Protein AF-A0A832WWF1-F1 (afdb_monomer_lite)

Structure (mmCIF, N/CA/C/O backbone):
data_AF-A0A832WWF1-F1
#
_entry.id   AF-A0A832WWF1-F1
#
loop_
_atom_site.group_PDB
_atom_site.id
_atom_site.type_symbol
_atom_site.label_atom_id
_atom_site.label_alt_id
_atom_site.label_comp_id
_atom_site.label_asym_id
_atom_site.label_entity_id
_atom_site.label_seq_id
_atom_site.pdbx_PDB_ins_code
_atom_site.Cartn_x
_atom_site.Cartn_y
_atom_site.Cartn_z
_atom_site.occupancy
_atom_site.B_iso_or_equiv
_atom_site.auth_seq_id
_atom_site.auth_comp_id
_atom_site.auth_asym_id
_atom_site.auth_atom_id
_atom_site.pdbx_PDB_model_num
ATOM 1 N N . MET A 1 1 ? 2.350 11.163 16.127 1.00 61.62 1 MET A N 1
ATOM 2 C CA . ME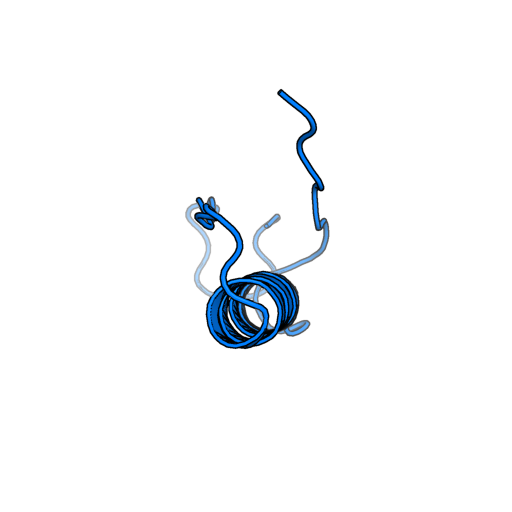T A 1 1 ? 1.922 10.534 14.858 1.00 61.62 1 MET A CA 1
ATOM 3 C C . MET A 1 1 ? 2.978 9.507 14.465 1.00 61.62 1 MET A C 1
ATOM 5 O O . MET A 1 1 ? 4.143 9.880 14.418 1.00 61.62 1 MET A O 1
ATOM 9 N N . LYS A 1 2 ? 2.628 8.224 14.303 1.00 83.06 2 LYS A N 1
ATOM 10 C CA . LYS A 1 2 ? 3.581 7.176 13.882 1.00 83.06 2 LYS A CA 1
ATOM 11 C C . LYS A 1 2 ? 3.452 6.968 12.373 1.00 83.06 2 LYS A C 1
ATOM 13 O O . LYS A 1 2 ? 2.340 6.769 11.900 1.00 83.06 2 LYS A O 1
ATOM 18 N N . GLY A 1 3 ? 4.566 7.029 11.647 1.00 89.25 3 GLY A N 1
ATOM 19 C CA . GLY A 1 3 ? 4.633 6.732 10.215 1.00 89.25 3 GLY A CA 1
ATOM 20 C C . GLY A 1 3 ? 5.370 5.419 9.969 1.00 89.25 3 GLY A C 1
ATOM 21 O O . GLY A 1 3 ? 6.345 5.124 10.657 1.00 89.25 3 GLY A O 1
ATOM 22 N N . ILE A 1 4 ? 4.899 4.643 8.996 1.00 93.06 4 ILE A N 1
ATOM 23 C CA . ILE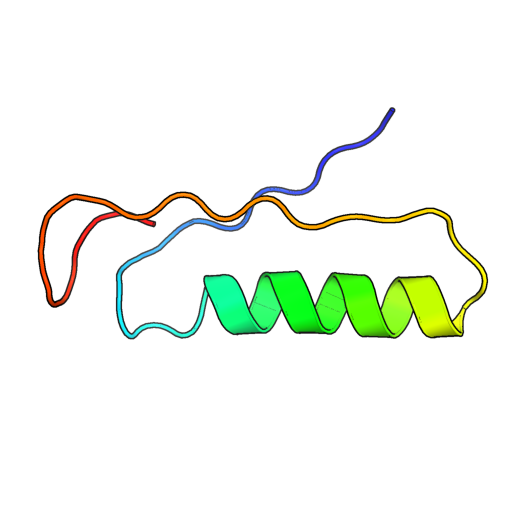 A 1 4 ? 5.556 3.430 8.499 1.00 93.06 4 ILE A CA 1
ATOM 24 C C . ILE A 1 4 ? 6.034 3.745 7.085 1.00 93.06 4 ILE A C 1
ATOM 26 O O . ILE A 1 4 ? 5.285 4.332 6.305 1.00 93.06 4 ILE A O 1
ATOM 30 N N . ARG A 1 5 ? 7.283 3.394 6.765 1.00 93.62 5 ARG A N 1
ATOM 31 C CA . ARG A 1 5 ? 7.846 3.588 5.427 1.00 93.62 5 ARG A CA 1
ATOM 32 C C . ARG A 1 5 ? 8.195 2.253 4.802 1.00 93.62 5 ARG A C 1
ATOM 34 O O . ARG A 1 5 ? 8.885 1.441 5.413 1.00 93.62 5 ARG A O 1
ATOM 41 N N . PHE A 1 6 ? 7.715 2.076 3.582 1.00 93.44 6 PHE A N 1
ATOM 42 C CA . PHE A 1 6 ? 8.084 0.985 2.703 1.00 93.44 6 PHE A CA 1
ATOM 43 C C . PHE A 1 6 ? 9.084 1.534 1.689 1.00 93.44 6 PHE A C 1
ATOM 45 O O . PHE A 1 6 ? 8.920 2.658 1.223 1.00 93.44 6 PHE A O 1
ATOM 52 N N . HIS A 1 7 ? 10.121 0.756 1.401 1.00 94.00 7 HIS A N 1
ATOM 53 C CA . HIS A 1 7 ? 11.170 1.110 0.455 1.00 94.00 7 HIS A CA 1
ATOM 54 C C . HIS A 1 7 ? 11.397 -0.056 -0.498 1.00 94.00 7 HIS A C 1
ATOM 56 O O . HIS A 1 7 ? 11.407 -1.210 -0.068 1.00 94.00 7 HIS A O 1
ATOM 62 N N . GLY A 1 8 ? 11.634 0.254 -1.765 1.00 92.94 8 GLY A N 1
ATOM 63 C CA . GLY A 1 8 ? 12.125 -0.694 -2.755 1.00 92.94 8 GLY A CA 1
ATOM 64 C C . GLY A 1 8 ? 12.123 -0.069 -4.140 1.00 92.94 8 GLY A C 1
ATOM 65 O O . GLY A 1 8 ? 12.507 1.089 -4.312 1.00 92.94 8 GLY A O 1
ATOM 66 N N . ARG A 1 9 ? 11.749 -0.848 -5.151 1.00 92.81 9 ARG A N 1
ATOM 67 C CA . ARG A 1 9 ? 11.796 -0.417 -6.550 1.00 92.81 9 ARG A CA 1
ATOM 68 C C . ARG A 1 9 ? 10.458 -0.590 -7.256 1.00 92.81 9 ARG A C 1
ATOM 70 O O . ARG A 1 9 ? 9.650 -1.465 -6.941 1.00 92.81 9 ARG A O 1
ATOM 77 N N . GLY A 1 10 ? 10.246 0.220 -8.289 1.00 90.69 10 GLY A N 1
ATOM 78 C CA . GLY A 1 10 ? 9.095 0.123 -9.178 1.00 90.69 10 GLY A CA 1
ATOM 79 C C . GLY A 1 10 ? 8.988 -1.271 -9.800 1.00 90.69 10 GLY A C 1
ATOM 80 O O . GLY A 1 10 ? 9.858 -1.680 -10.572 1.00 90.69 10 GLY A O 1
ATOM 81 N N . GLY A 1 11 ? 7.905 -1.977 -9.472 1.00 89.19 11 GLY A N 1
ATOM 82 C CA . GLY A 1 11 ? 7.642 -3.359 -9.889 1.00 89.19 11 GLY A CA 1
ATOM 83 C C . GLY A 1 11 ? 7.804 -4.412 -8.786 1.00 89.19 11 GLY A C 1
ATOM 84 O O . GLY A 1 11 ? 7.401 -5.547 -9.003 1.00 89.19 11 GLY A O 1
ATOM 85 N N . GLU A 1 12 ? 8.324 -4.055 -7.606 1.00 93.00 12 GLU A N 1
ATOM 86 C CA . GLU A 1 12 ? 8.499 -4.986 -6.471 1.00 93.00 12 GLU A CA 1
ATOM 87 C C . GLU A 1 12 ? 7.270 -5.072 -5.545 1.00 93.00 12 GLU A C 1
ATOM 89 O O . GLU A 1 12 ? 7.267 -5.821 -4.576 1.00 93.00 12 GLU A O 1
ATOM 94 N N . GLY A 1 13 ? 6.211 -4.305 -5.824 1.00 93.19 13 GLY A N 1
ATOM 95 C CA . GLY A 1 13 ? 4.969 -4.333 -5.039 1.00 93.19 13 GLY A CA 1
ATOM 96 C C . GLY A 1 13 ? 4.977 -3.480 -3.763 1.00 93.19 13 GLY A C 1
ATOM 97 O O . GLY A 1 13 ? 4.017 -3.532 -3.003 1.00 93.19 13 GLY A O 1
ATOM 98 N N . VAL A 1 14 ? 6.004 -2.651 -3.546 1.00 94.75 14 VAL A N 1
ATOM 99 C CA . VAL A 1 14 ? 6.163 -1.766 -2.368 1.00 94.75 14 VAL A CA 1
ATOM 100 C C . VAL A 1 14 ? 4.937 -0.876 -2.124 1.00 94.75 14 VAL A C 1
ATOM 102 O O . VAL A 1 14 ? 4.452 -0.789 -0.997 1.00 94.75 14 VAL A O 1
ATOM 105 N N . VAL A 1 15 ? 4.399 -0.253 -3.179 1.00 94.12 15 VAL A N 1
ATOM 106 C CA . VAL A 1 15 ? 3.207 0.611 -3.081 1.00 94.12 15 VAL A CA 1
ATOM 107 C C . VAL A 1 15 ? 1.969 -0.196 -2.710 1.00 94.12 15 VAL A C 1
ATOM 109 O O . VAL A 1 15 ? 1.245 0.189 -1.798 1.00 94.12 15 VAL A O 1
ATOM 112 N N . ILE A 1 16 ? 1.776 -1.350 -3.355 1.00 95.56 16 ILE A N 1
ATOM 113 C CA . ILE A 1 16 ? 0.636 -2.235 -3.086 1.00 95.56 16 ILE A CA 1
ATOM 114 C C . ILE A 1 16 ? 0.676 -2.727 -1.636 1.00 95.56 16 ILE A C 1
ATOM 116 O O . ILE A 1 16 ? -0.352 -2.757 -0.968 1.00 95.56 16 ILE A O 1
ATOM 120 N N . ALA A 1 17 ? 1.857 -3.069 -1.114 1.00 96.19 17 ALA A N 1
ATOM 121 C CA . ALA A 1 17 ? 2.009 -3.476 0.280 1.00 96.19 17 ALA A CA 1
ATOM 122 C C . ALA A 1 17 ? 1.606 -2.355 1.257 1.00 96.19 17 ALA A C 1
ATOM 124 O O . ALA A 1 17 ? 0.905 -2.613 2.238 1.00 96.19 17 ALA A O 1
ATOM 125 N N . ALA A 1 18 ? 2.006 -1.110 0.976 1.00 96.06 18 ALA A N 1
ATOM 126 C CA . ALA A 1 18 ? 1.625 0.046 1.784 1.00 96.06 18 ALA A CA 1
ATOM 127 C C . ALA A 1 18 ? 0.111 0.325 1.723 1.00 96.06 18 ALA A C 1
ATOM 129 O O . ALA A 1 18 ? -0.505 0.591 2.755 1.00 96.06 18 ALA A O 1
ATOM 130 N N . GLU A 1 19 ? -0.498 0.231 0.540 1.00 95.88 19 GLU A N 1
ATOM 131 C CA . GLU A 1 19 ? -1.946 0.387 0.350 1.00 95.88 19 GLU A CA 1
ATOM 132 C C . GLU A 1 19 ? -2.741 -0.711 1.064 1.00 95.88 19 GLU A C 1
ATOM 134 O O . GLU A 1 19 ? -3.725 -0.408 1.738 1.00 95.88 19 GLU A O 1
ATOM 139 N N . LEU A 1 20 ? -2.282 -1.965 1.007 1.00 97.56 20 LEU A N 1
ATOM 140 C CA . LEU A 1 20 ? -2.921 -3.086 1.698 1.00 97.56 20 LEU A CA 1
ATOM 141 C C . LEU A 1 20 ? -2.886 -2.910 3.222 1.00 97.56 20 LEU A C 1
ATOM 143 O O . LEU A 1 20 ? -3.866 -3.209 3.903 1.00 97.56 20 LEU A O 1
ATOM 147 N N . LEU A 1 21 ? -1.778 -2.395 3.767 1.00 96.12 21 LEU A N 1
ATOM 148 C CA . LEU A 1 21 ? -1.688 -2.083 5.194 1.00 96.12 21 LEU A CA 1
ATOM 149 C C . LEU A 1 21 ? -2.686 -0.987 5.596 1.00 96.12 21 LEU A C 1
ATOM 151 O O . LEU A 1 21 ? -3.311 -1.088 6.652 1.00 96.12 21 LEU A O 1
ATOM 155 N N . VAL A 1 22 ? -2.832 0.053 4.771 1.00 96.56 22 VAL A N 1
ATOM 156 C CA . VAL A 1 22 ? -3.804 1.128 5.011 1.00 96.56 22 VAL A CA 1
ATOM 157 C C . VAL A 1 22 ? -5.233 0.599 4.934 1.00 96.56 22 VAL A C 1
ATOM 159 O O . VAL A 1 22 ? -6.012 0.888 5.835 1.00 96.56 22 VAL A O 1
ATOM 162 N N . ASP A 1 23 ? -5.568 -0.224 3.939 1.00 97.81 23 ASP A N 1
ATOM 163 C CA . ASP A 1 23 ? -6.891 -0.850 3.822 1.00 97.81 23 ASP A CA 1
ATOM 164 C C . ASP A 1 23 ? -7.216 -1.741 5.035 1.00 97.81 23 ASP A C 1
ATOM 166 O O . ASP A 1 23 ? -8.291 -1.633 5.627 1.00 97.81 23 ASP A O 1
ATOM 170 N N . ALA A 1 24 ? -6.260 -2.563 5.479 1.00 97.88 24 ALA A N 1
ATOM 171 C CA . ALA A 1 24 ? -6.420 -3.387 6.675 1.00 97.88 24 ALA A CA 1
ATOM 172 C C . ALA A 1 24 ? -6.640 -2.534 7.936 1.00 97.88 24 ALA A C 1
ATOM 174 O O . ALA A 1 24 ? -7.576 -2.772 8.697 1.00 97.88 24 ALA A O 1
ATOM 175 N N . ALA A 1 25 ? -5.821 -1.500 8.144 1.00 96.75 25 ALA A N 1
ATOM 176 C CA . ALA A 1 25 ? -5.956 -0.621 9.300 1.00 96.75 25 ALA A CA 1
ATOM 177 C C . ALA A 1 25 ? -7.253 0.208 9.261 1.00 96.75 25 ALA A C 1
ATOM 179 O O . ALA A 1 25 ? -7.862 0.443 10.306 1.00 96.75 25 ALA A O 1
ATOM 180 N N . PHE A 1 26 ? -7.708 0.607 8.072 1.00 97.19 26 PHE A N 1
ATOM 181 C CA . PHE A 1 26 ? -8.989 1.280 7.887 1.00 97.19 26 PHE A CA 1
ATOM 182 C C . PHE A 1 26 ? -10.164 0.364 8.253 1.00 97.19 26 PHE A C 1
ATOM 184 O O . PHE A 1 26 ? -11.064 0.785 8.978 1.00 97.19 26 PHE A O 1
ATOM 191 N N . LYS A 1 27 ? -10.124 -0.913 7.844 1.00 98.12 27 LYS A N 1
ATOM 192 C CA . LYS A 1 27 ? -11.118 -1.931 8.236 1.00 98.12 27 LYS A CA 1
ATOM 193 C C . LYS A 1 27 ? -11.164 -2.179 9.747 1.00 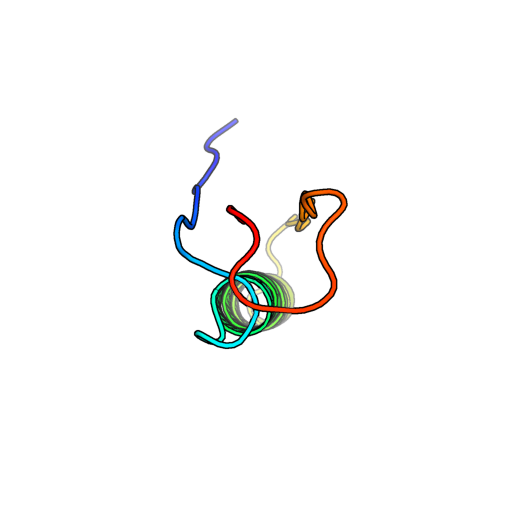98.12 27 LYS A C 1
ATOM 195 O O . LYS A 1 27 ? -12.214 -2.532 10.271 1.00 98.12 27 LYS A O 1
ATOM 200 N N . GLU A 1 28 ? -10.064 -1.941 10.455 1.00 97.88 28 GLU A N 1
ATOM 201 C CA . GLU A 1 28 ? -10.006 -1.965 11.924 1.00 97.88 28 GLU A CA 1
ATOM 202 C C . GLU A 1 28 ? -10.502 -0.660 12.587 1.00 97.88 28 GLU A C 1
ATOM 204 O O . GLU A 1 28 ? -10.392 -0.504 13.803 1.00 97.88 28 GLU A O 1
ATOM 209 N N . GLY A 1 29 ? -11.030 0.299 11.817 1.00 97.44 29 GLY A N 1
ATOM 210 C CA . GLY A 1 29 ? -11.551 1.571 12.326 1.00 97.44 29 GLY A CA 1
ATOM 211 C C . GLY A 1 29 ? -10.474 2.598 12.686 1.00 97.44 29 GLY A C 1
ATOM 212 O O . GLY A 1 29 ? -10.748 3.550 13.421 1.00 97.44 29 GLY A O 1
ATOM 213 N N . LYS A 1 30 ? -9.236 2.420 12.205 1.00 96.31 30 LYS A N 1
ATOM 214 C CA . LYS A 1 30 ? -8.137 3.366 12.444 1.00 96.31 30 LYS A CA 1
ATOM 215 C C . LYS A 1 30 ? -8.151 4.497 11.417 1.00 96.31 30 LYS A C 1
ATOM 217 O O . LYS A 1 30 ? -8.522 4.321 10.260 1.00 96.31 30 LYS A O 1
ATOM 222 N N . TRP A 1 31 ? -7.646 5.654 11.835 1.00 94.94 31 TRP A N 1
ATOM 223 C CA . TRP A 1 31 ? -7.405 6.802 10.963 1.00 94.94 31 TRP A CA 1
ATOM 224 C C . TRP A 1 31 ? -6.026 6.668 10.316 1.00 94.94 31 TRP A C 1
ATOM 226 O O . TRP A 1 31 ? -5.004 6.823 10.990 1.00 94.94 31 TRP A O 1
ATOM 236 N N . VAL A 1 32 ? -5.995 6.333 9.027 1.00 96.31 32 VAL A N 1
ATOM 237 C CA . VAL A 1 32 ? -4.773 5.988 8.286 1.00 96.31 32 VAL A CA 1
ATOM 238 C C . VAL A 1 32 ? -4.792 6.546 6.865 1.00 96.31 32 VAL A C 1
ATOM 240 O O . VAL A 1 32 ? -5.856 6.758 6.291 1.00 96.31 32 VAL A O 1
ATOM 243 N N . GLN A 1 33 ? -3.606 6.778 6.298 1.00 94.19 33 GLN A N 1
ATOM 244 C CA . GLN A 1 33 ? -3.428 7.257 4.927 1.00 94.19 33 GLN A CA 1
ATOM 245 C C . GLN A 1 33 ? -2.068 6.804 4.376 1.00 94.19 33 GLN A C 1
ATOM 247 O O . GLN A 1 33 ? -1.076 6.805 5.109 1.00 94.19 33 GLN A O 1
ATOM 252 N N . SER A 1 34 ? -2.015 6.432 3.094 1.00 93.81 34 SER A N 1
ATOM 253 C CA . SER A 1 34 ? -0.774 6.169 2.357 1.00 93.81 34 SER A CA 1
ATOM 254 C C . SER A 1 34 ? -0.404 7.371 1.488 1.00 93.81 34 SER A C 1
ATOM 256 O O . SER A 1 34 ? -1.267 8.044 0.927 1.00 93.81 34 SER A O 1
ATOM 258 N N . PHE A 1 35 ? 0.899 7.624 1.362 1.00 92.25 35 PHE A N 1
ATOM 259 C CA . PHE A 1 35 ? 1.456 8.643 0.471 1.00 92.25 35 PHE A CA 1
ATOM 260 C C . PHE A 1 35 ? 2.633 8.040 -0.304 1.00 92.25 35 PHE A C 1
ATOM 262 O O . PHE A 1 35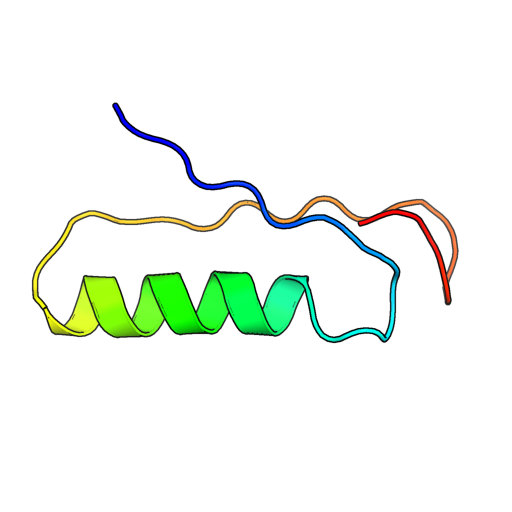 ? 3.762 8.071 0.191 1.00 92.25 35 PHE A O 1
ATOM 269 N N . PRO A 1 36 ? 2.387 7.427 -1.474 1.00 90.69 36 PRO A N 1
ATOM 270 C CA . PRO A 1 36 ? 3.455 6.866 -2.288 1.00 90.69 36 PRO A CA 1
ATOM 271 C C . PRO A 1 36 ? 4.259 7.968 -2.988 1.00 90.69 36 PRO A C 1
ATOM 273 O O . PRO A 1 36 ? 3.714 8.991 -3.406 1.00 90.69 36 PRO A O 1
ATOM 276 N N . PHE A 1 37 ? 5.558 7.729 -3.151 1.00 90.25 37 PHE A N 1
ATOM 277 C CA . PHE A 1 37 ? 6.443 8.529 -3.990 1.00 90.25 37 PHE A CA 1
ATOM 278 C C . PHE A 1 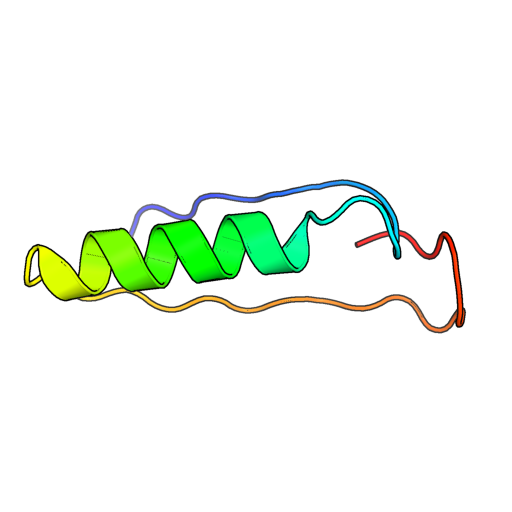37 ? 6.933 7.664 -5.150 1.00 90.25 37 PHE A C 1
ATOM 280 O O . PHE A 1 37 ? 7.291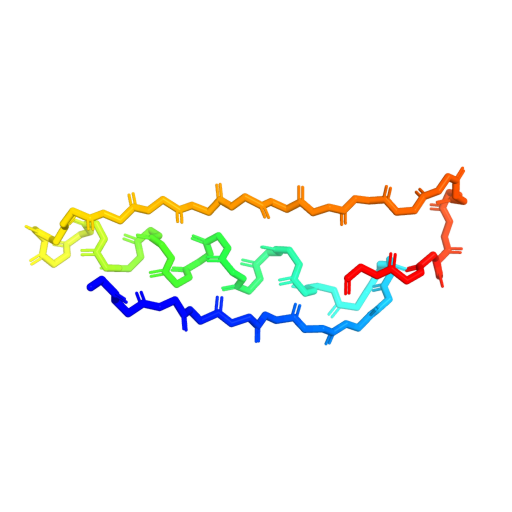 6.507 -4.954 1.00 90.25 37 PHE A O 1
ATOM 287 N N . PHE A 1 38 ? 6.953 8.221 -6.358 1.00 86.50 38 PHE A N 1
ATOM 288 C CA . PHE A 1 38 ? 7.429 7.525 -7.548 1.00 86.50 38 PHE A CA 1
ATOM 289 C C . PHE A 1 38 ? 8.604 8.294 -8.143 1.00 86.50 38 PHE A C 1
ATOM 291 O O . PHE A 1 38 ? 8.494 9.492 -8.410 1.00 86.50 38 PHE A O 1
ATOM 298 N N . GLY A 1 39 ? 9.724 7.607 -8.375 1.00 84.62 39 GLY A N 1
ATOM 299 C CA . GLY A 1 39 ? 10.800 8.147 -9.202 1.00 84.62 39 GLY A CA 1
ATOM 300 C C . GLY A 1 39 ? 10.354 8.361 -10.657 1.00 84.62 39 GLY A C 1
ATOM 301 O O . GLY A 1 39 ? 9.350 7.814 -11.106 1.00 84.62 39 GLY A O 1
ATOM 302 N N . GLY A 1 40 ? 11.117 9.150 -11.419 1.00 85.56 40 GLY A N 1
ATOM 303 C CA . GLY A 1 40 ? 10.766 9.509 -12.803 1.00 85.56 40 GLY A CA 1
ATOM 304 C C . GLY A 1 40 ? 10.865 8.371 -13.833 1.00 85.56 40 GLY A C 1
ATOM 305 O O . GLY A 1 40 ? 10.485 8.558 -14.988 1.00 85.56 40 GLY A O 1
ATOM 306 N N . GLU A 1 41 ? 11.383 7.200 -13.454 1.00 84.88 41 GLU A N 1
ATOM 307 C CA . GLU A 1 41 ? 11.613 6.076 -14.368 1.00 84.88 41 GLU A CA 1
ATOM 308 C C . GLU A 1 41 ? 10.398 5.135 -14.437 1.00 84.88 41 GLU A C 1
ATOM 310 O O . GLU A 1 41 ? 9.725 4.871 -13.443 1.00 84.88 41 GLU A O 1
ATOM 315 N N . ARG A 1 42 ? 10.130 4.557 -15.617 1.00 74.88 42 ARG A N 1
ATOM 316 C CA . ARG A 1 42 ? 8.963 3.673 -15.830 1.00 74.88 42 ARG A CA 1
ATOM 317 C C . ARG A 1 42 ? 9.070 2.310 -15.135 1.00 74.88 42 ARG A C 1
ATOM 319 O O . ARG A 1 42 ? 8.047 1.675 -14.898 1.00 74.88 42 ARG A O 1
ATOM 326 N N . ARG A 1 43 ? 10.283 1.820 -14.853 1.00 79.19 43 ARG A N 1
ATOM 327 C CA . ARG A 1 43 ? 10.523 0.517 -14.210 1.00 79.19 43 ARG A CA 1
ATOM 328 C C . ARG A 1 43 ? 11.782 0.568 -13.365 1.00 79.19 43 ARG A C 1
ATOM 330 O O . ARG A 1 43 ? 12.774 1.149 -13.784 1.00 79.19 43 ARG A O 1
ATOM 337 N N . GLY A 1 44 ? 11.746 -0.068 -12.198 1.00 80.44 44 GLY A N 1
ATOM 338 C CA . GLY A 1 44 ? 12.902 -0.151 -11.316 1.00 80.44 44 GLY A CA 1
ATOM 339 C C . GLY A 1 44 ? 13.294 1.177 -10.668 1.00 80.44 44 GLY A C 1
ATOM 340 O O . GLY A 1 44 ? 14.317 1.190 -9.989 1.00 80.44 44 GLY A O 1
ATOM 341 N N . ALA A 1 45 ? 12.511 2.248 -10.836 1.00 88.56 45 ALA A N 1
ATOM 342 C CA . ALA A 1 45 ? 12.725 3.509 -10.134 1.00 88.56 45 ALA A CA 1
ATOM 343 C C . ALA A 1 45 ? 12.726 3.261 -8.620 1.00 88.56 45 ALA A C 1
ATOM 345 O O . ALA A 1 45 ? 11.928 2.435 -8.169 1.00 88.56 45 ALA A O 1
ATOM 346 N N . PRO A 1 46 ? 13.561 3.947 -7.829 1.00 85.62 46 PRO A N 1
ATOM 347 C CA . PRO A 1 46 ? 13.410 3.951 -6.382 1.00 85.62 46 PRO A CA 1
ATOM 348 C C . PRO A 1 46 ? 12.001 4.416 -5.995 1.00 85.62 46 PRO A C 1
ATOM 350 O O . PRO A 1 46 ? 11.503 5.414 -6.528 1.00 85.62 46 PRO A O 1
ATOM 353 N N . VAL A 1 47 ? 11.375 3.659 -5.097 1.00 86.50 47 VAL A N 1
ATOM 354 C CA . VAL A 1 47 ? 10.042 3.895 -4.530 1.00 86.50 47 VAL A CA 1
ATOM 355 C C . VAL A 1 47 ? 10.138 3.813 -3.014 1.00 86.50 47 VAL A C 1
ATOM 357 O O . VAL A 1 47 ? 10.725 2.826 -2.509 1.00 86.50 47 VAL A O 1
#

pLDDT: mean 91.3, std 6.97, range [61.62, 98.12]

Secondary structure (DSSP, 8-state):
--------BTTSSHHHHHHHHHHHHHHTT----------SSSSS-B-

Radius of gyration: 11.83 Å; chains: 1; bounding box: 25×16×31 Å

Sequence (47 aa):
MKGIRFHGRGGEGVVIAAELLVDAAFKEGKWVQSFPFFGGERRGAPV

Foldseek 3Di:
DDDDDFKFFFPPCSQVVQVVVQVVCVVVVDDDDDDDDFDPDPTGTID